Protein AF-V9LJM7-F1 (afdb_monomer_lite)

Structure (mmCIF, N/CA/C/O backbone):
data_AF-V9LJM7-F1
#
_entry.id   AF-V9LJM7-F1
#
loop_
_atom_site.group_PDB
_atom_site.id
_atom_site.type_symbol
_atom_site.label_atom_id
_atom_site.label_alt_id
_atom_site.label_comp_id
_atom_site.label_asym_id
_atom_site.label_entity_id
_atom_site.label_seq_id
_atom_site.pdbx_PDB_ins_code
_atom_site.Cartn_x
_atom_site.Cartn_y
_atom_site.Cartn_z
_atom_site.occupancy
_atom_site.B_iso_or_equiv
_atom_site.auth_seq_id
_atom_site.auth_comp_id
_atom_site.auth_asym_id
_atom_site.auth_atom_id
_atom_site.pdbx_PDB_model_num
ATOM 1 N N . VAL A 1 1 ? -0.309 5.712 9.751 1.00 86.69 1 VAL A N 1
ATOM 2 C CA . VAL A 1 1 ? -0.881 6.071 11.076 1.00 86.69 1 VAL A CA 1
ATOM 3 C C . VAL A 1 1 ? -2.373 5.755 11.148 1.00 86.69 1 VAL A C 1
ATOM 5 O O . VAL A 1 1 ? -2.744 4.989 12.023 1.00 86.69 1 VAL A O 1
ATOM 8 N N . GLY A 1 2 ? -3.208 6.248 10.219 1.00 90.44 2 GLY A N 1
ATOM 9 C CA . GLY A 1 2 ? -4.669 6.039 10.252 1.00 90.44 2 GLY A CA 1
ATOM 10 C C . GLY A 1 2 ? -5.124 4.576 10.356 1.00 90.44 2 GLY A C 1
ATOM 11 O O . GLY A 1 2 ? -5.861 4.245 11.276 1.00 90.44 2 GLY A O 1
ATOM 12 N N . VAL A 1 3 ? -4.614 3.688 9.492 1.00 91.81 3 VAL A N 1
ATOM 13 C CA . VAL A 1 3 ? -4.972 2.252 9.505 1.00 91.81 3 VAL A CA 1
ATOM 14 C C . VAL A 1 3 ? -4.714 1.610 10.876 1.00 91.81 3 VAL A C 1
ATOM 16 O O . VAL A 1 3 ? -5.582 0.930 11.408 1.00 91.81 3 VAL A O 1
ATOM 19 N N . GLY A 1 4 ? -3.560 1.883 11.497 1.00 93.25 4 GLY A N 1
ATOM 20 C CA . GLY A 1 4 ? -3.207 1.314 12.803 1.00 93.25 4 GLY A CA 1
ATOM 21 C C . GLY A 1 4 ? -4.117 1.779 13.945 1.00 93.25 4 GLY A C 1
ATOM 22 O O . GLY A 1 4 ? -4.490 0.973 14.792 1.00 93.25 4 GLY A O 1
ATOM 23 N N . ALA A 1 5 ? -4.526 3.052 13.946 1.00 94.62 5 ALA A N 1
ATOM 24 C CA . ALA A 1 5 ? -5.453 3.575 14.951 1.00 94.62 5 ALA A CA 1
ATOM 25 C C . ALA A 1 5 ? -6.849 2.943 14.826 1.00 94.62 5 ALA A C 1
ATOM 27 O O . ALA A 1 5 ? -7.440 2.558 15.833 1.00 94.62 5 ALA A O 1
ATOM 28 N N . VAL A 1 6 ? -7.349 2.775 13.596 1.00 92.19 6 VAL A N 1
ATOM 29 C CA . VAL A 1 6 ? -8.638 2.111 13.340 1.00 92.19 6 VAL A CA 1
ATOM 30 C C . VAL A 1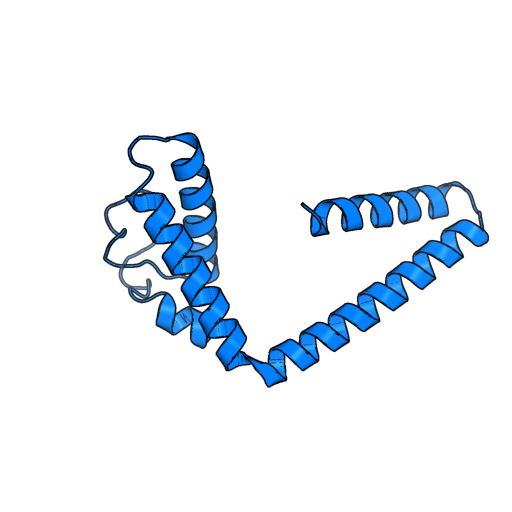 6 ? -8.602 0.660 13.822 1.00 92.19 6 VAL A C 1
ATOM 32 O O . VAL A 1 6 ? -9.494 0.251 14.562 1.00 92.19 6 VAL A O 1
ATOM 35 N N . MET A 1 7 ? -7.546 -0.091 13.488 1.00 93.06 7 MET A N 1
ATOM 36 C CA . MET A 1 7 ? -7.395 -1.483 13.935 1.00 93.06 7 MET A CA 1
ATOM 37 C C . MET A 1 7 ? -7.340 -1.602 15.464 1.00 93.06 7 MET A C 1
ATOM 39 O O . MET A 1 7 ? -7.945 -2.509 16.031 1.00 93.06 7 MET A O 1
ATOM 43 N N . MET A 1 8 ? -6.674 -0.663 16.148 1.00 93.81 8 MET A N 1
ATOM 44 C CA . MET A 1 8 ? -6.618 -0.638 17.612 1.00 93.81 8 MET A CA 1
ATOM 45 C C . MET A 1 8 ? -7.996 -0.383 18.242 1.00 93.81 8 MET A C 1
ATOM 47 O O . MET A 1 8 ? -8.364 -1.072 19.192 1.00 93.81 8 MET A O 1
ATOM 51 N N . ILE A 1 9 ? -8.775 0.565 17.708 1.00 90.94 9 ILE A N 1
ATOM 52 C CA . ILE A 1 9 ? -10.124 0.880 18.210 1.00 90.94 9 ILE A CA 1
ATOM 53 C C . ILE A 1 9 ? -11.073 -0.302 17.992 1.00 90.94 9 ILE A C 1
ATOM 55 O O . ILE A 1 9 ? -11.775 -0.705 18.916 1.00 90.94 9 ILE A O 1
ATOM 59 N N . VAL A 1 10 ? -11.073 -0.883 16.791 1.00 91.50 10 VAL A N 1
ATOM 60 C CA . VAL A 1 10 ? -11.932 -2.028 16.454 1.00 91.50 10 VAL A CA 1
ATOM 61 C C . VAL A 1 10 ? -11.575 -3.246 17.309 1.00 91.50 10 VAL A C 1
ATOM 63 O O . VAL A 1 10 ? -12.470 -3.894 17.848 1.00 91.50 10 VAL A O 1
ATOM 66 N N . GLY A 1 11 ? -10.280 -3.517 17.508 1.00 92.00 11 GLY A N 1
ATOM 67 C CA . GLY A 1 11 ? -9.814 -4.592 18.386 1.00 92.00 11 GLY A CA 1
ATOM 68 C C . GLY A 1 11 ? -10.197 -4.376 19.853 1.00 92.00 11 GLY A C 1
ATOM 69 O O . GLY A 1 11 ? -10.651 -5.309 20.513 1.00 92.00 11 GLY A O 1
ATOM 70 N N . PHE A 1 12 ? -10.089 -3.143 20.356 1.00 88.94 12 PHE A N 1
ATOM 71 C CA . PHE A 1 12 ? -10.528 -2.795 21.708 1.00 88.94 12 PHE A CA 1
ATOM 72 C C . PHE A 1 12 ? -12.037 -3.011 21.877 1.00 88.94 12 PHE A C 1
ATOM 74 O O . PHE A 1 12 ? -12.451 -3.685 22.814 1.00 88.94 12 PHE A O 1
ATOM 81 N N . LEU A 1 13 ? -12.860 -2.512 20.951 1.00 86.50 13 LEU A N 1
ATOM 82 C CA . LEU A 1 13 ? -14.316 -2.692 20.996 1.00 86.50 13 LEU A CA 1
ATOM 83 C C . LEU A 1 13 ? -14.723 -4.170 20.929 1.00 86.50 13 LEU A C 1
ATOM 85 O O . LEU A 1 13 ? -15.643 -4.573 21.636 1.00 86.50 13 LEU A O 1
ATOM 89 N N . GLY A 1 14 ? -14.013 -4.986 20.147 1.00 87.50 14 GLY A N 1
ATOM 90 C CA . GLY A 1 14 ? -14.226 -6.434 20.101 1.00 87.50 14 GLY A CA 1
ATOM 91 C C . GLY A 1 14 ? -13.892 -7.124 21.428 1.00 87.50 14 GLY A C 1
ATOM 92 O O . GLY A 1 14 ? -14.721 -7.853 21.971 1.00 87.50 14 GLY A O 1
ATOM 93 N N . CYS A 1 15 ? -12.708 -6.856 21.991 1.00 84.62 15 CYS A N 1
ATOM 94 C CA . CYS A 1 15 ? -12.288 -7.443 23.268 1.00 84.62 15 CYS A CA 1
ATOM 95 C C . CYS A 1 15 ? -13.181 -7.002 24.439 1.00 84.62 15 CYS A C 1
ATOM 97 O O . CYS A 1 15 ? -13.588 -7.836 25.244 1.00 84.62 15 CYS A O 1
ATOM 99 N N . TYR A 1 16 ? -13.527 -5.714 24.531 1.00 82.88 16 TYR A N 1
ATOM 100 C CA . TYR A 1 16 ? -14.407 -5.208 25.590 1.00 82.88 16 TYR A CA 1
ATOM 101 C C . TYR A 1 16 ? -15.858 -5.663 25.409 1.00 82.88 16 TYR A C 1
ATOM 103 O O . TYR A 1 16 ? -16.511 -6.013 26.392 1.00 82.88 16 TYR A O 1
ATOM 111 N N . GLY A 1 17 ? -16.348 -5.731 24.168 1.00 81.94 17 GLY A N 1
ATOM 112 C CA . GLY A 1 17 ? -17.689 -6.227 23.859 1.00 81.94 17 GLY A CA 1
ATOM 113 C C . GLY A 1 17 ? -17.883 -7.693 24.248 1.00 81.94 17 GLY A C 1
ATOM 114 O O . GLY A 1 17 ? -18.949 -8.050 24.744 1.00 81.94 17 GLY A O 1
ATOM 115 N N . ALA A 1 18 ? -16.843 -8.522 24.097 1.00 81.06 18 ALA A N 1
ATOM 116 C CA . ALA A 1 18 ? -16.864 -9.921 24.521 1.00 81.06 18 ALA A CA 1
ATOM 117 C C . ALA A 1 18 ? -16.838 -10.084 26.052 1.00 81.06 18 ALA A C 1
ATOM 119 O O . ALA A 1 18 ? -17.515 -10.958 26.583 1.00 81.06 18 ALA A O 1
ATOM 120 N N . ILE A 1 19 ? -16.078 -9.243 26.764 1.00 82.44 19 ILE A N 1
ATOM 121 C CA . ILE A 1 19 ? -15.939 -9.330 28.229 1.00 82.44 19 ILE A CA 1
ATOM 122 C C . ILE A 1 19 ? -17.194 -8.820 28.951 1.00 82.44 19 ILE A C 1
ATOM 124 O O . ILE A 1 19 ? -17.533 -9.323 30.018 1.00 82.44 19 ILE A O 1
ATOM 128 N N . GLN A 1 20 ? -17.877 -7.811 28.405 1.00 77.56 20 GLN A N 1
ATOM 129 C CA . GLN A 1 20 ? -18.912 -7.084 29.143 1.00 77.56 20 GLN A CA 1
ATOM 130 C C . GLN A 1 20 ? -20.341 -7.643 28.976 1.00 77.56 20 GLN A C 1
ATOM 132 O O . GLN A 1 20 ? -21.270 -7.017 29.479 1.00 77.56 20 GLN A O 1
ATOM 137 N N . GLU A 1 21 ? -20.541 -8.759 28.251 1.00 75.69 21 GLU A N 1
ATOM 138 C CA . GLU A 1 21 ? -21.862 -9.316 27.851 1.00 75.69 21 GLU A CA 1
ATOM 139 C C . GLU A 1 21 ? -22.869 -8.242 27.364 1.00 75.69 21 GLU A C 1
ATOM 141 O O . GLU A 1 21 ? -24.090 -8.401 27.398 1.00 75.69 21 GLU A O 1
ATOM 146 N N . SER A 1 22 ? -22.353 -7.103 26.896 1.00 72.19 22 SER A N 1
ATOM 147 C CA . SER A 1 22 ? -23.141 -5.915 26.599 1.00 72.19 22 SER A CA 1
ATOM 148 C C . SER A 1 22 ? -23.580 -5.956 25.146 1.00 72.19 22 SER A C 1
ATOM 150 O O . SER A 1 22 ? -22.788 -5.744 24.224 1.00 72.19 22 SER A O 1
ATOM 152 N N . GLN A 1 23 ? -24.877 -6.176 24.940 1.00 76.81 23 GLN A N 1
ATOM 153 C CA . GLN A 1 23 ? -25.484 -6.228 23.608 1.00 76.81 23 GLN A CA 1
ATOM 154 C C . GLN A 1 23 ? -25.275 -4.927 22.808 1.00 76.81 23 GLN A C 1
ATOM 156 O O . GLN A 1 23 ? -25.099 -4.979 21.592 1.00 76.81 23 GLN A O 1
ATOM 161 N N . CYS A 1 24 ? -25.213 -3.764 23.472 1.00 76.00 24 CYS A N 1
ATOM 162 C CA . CYS A 1 24 ? -24.947 -2.482 22.807 1.00 76.00 24 CYS A CA 1
ATOM 163 C C . CYS A 1 24 ? -23.521 -2.388 22.243 1.00 76.00 24 CYS A C 1
ATOM 165 O O . CYS A 1 24 ? -23.339 -1.890 21.135 1.00 76.00 24 CYS A O 1
ATOM 167 N N . MET A 1 25 ? -22.511 -2.864 22.979 1.00 76.62 25 MET A N 1
ATOM 168 C CA . MET A 1 25 ? -21.110 -2.775 22.542 1.00 76.62 25 MET A CA 1
ATOM 169 C C . MET A 1 25 ? -20.791 -3.803 21.445 1.00 76.62 25 MET A C 1
ATOM 171 O O . MET A 1 25 ? -20.011 -3.529 20.535 1.00 76.62 25 MET A O 1
ATOM 175 N N . LEU A 1 26 ? -21.461 -4.959 21.475 1.00 82.50 26 LEU A N 1
ATOM 176 C CA . LEU A 1 26 ? -21.389 -5.939 20.393 1.00 82.50 26 LEU A CA 1
ATOM 177 C C . LEU A 1 26 ? -22.070 -5.425 19.111 1.00 82.50 26 LEU A C 1
ATOM 179 O O . LEU A 1 26 ? -21.559 -5.629 18.010 1.00 82.50 26 LEU A O 1
ATOM 183 N N . GLY A 1 27 ? -23.192 -4.708 19.252 1.00 85.19 27 GLY A N 1
ATOM 184 C CA . GLY A 1 27 ? -23.899 -4.087 18.132 1.00 85.19 27 GLY A CA 1
ATOM 185 C C . GLY A 1 27 ? -23.068 -3.021 17.415 1.00 85.19 27 GLY A C 1
ATOM 186 O O . GLY A 1 27 ? -23.009 -3.017 16.185 1.00 85.19 27 GLY A O 1
ATOM 187 N N . THR A 1 28 ? -22.369 -2.152 18.154 1.00 86.25 28 THR A N 1
ATOM 188 C CA . THR A 1 28 ? -21.483 -1.145 17.542 1.00 86.25 28 THR A CA 1
ATOM 189 C C . THR A 1 28 ? -20.302 -1.788 16.826 1.00 86.25 28 THR A C 1
ATOM 191 O O . THR A 1 28 ? -19.994 -1.387 15.707 1.00 86.25 28 THR A O 1
ATOM 194 N N . PHE A 1 29 ? -19.692 -2.825 17.408 1.00 89.62 29 PHE A N 1
ATOM 195 C CA . PHE A 1 29 ? -18.646 -3.601 16.741 1.00 89.62 29 PHE A CA 1
ATOM 196 C C . PHE A 1 29 ? -19.142 -4.201 15.418 1.00 89.62 29 PHE A C 1
ATOM 198 O O . PHE A 1 29 ? -18.490 -4.041 14.387 1.00 89.62 29 PHE A O 1
ATOM 205 N N . PHE A 1 30 ? -20.330 -4.811 15.412 1.00 89.56 30 PHE A N 1
ATOM 206 C CA . PHE A 1 30 ? -20.916 -5.395 14.206 1.00 89.56 30 PHE A CA 1
ATOM 207 C C . PHE A 1 30 ? -21.189 -4.350 13.114 1.00 89.56 30 PHE A C 1
ATOM 209 O O . PHE A 1 30 ? -20.855 -4.566 11.950 1.00 89.56 30 PHE A O 1
ATOM 216 N N . ILE A 1 31 ? -21.724 -3.183 13.482 1.00 91.69 31 ILE A N 1
ATOM 217 C CA . ILE A 1 31 ? -21.939 -2.073 12.542 1.00 91.69 31 ILE A CA 1
ATOM 218 C C . ILE A 1 31 ? -20.602 -1.568 11.983 1.00 91.69 31 ILE A C 1
ATOM 220 O O . ILE A 1 31 ? -20.484 -1.363 10.775 1.00 91.69 31 ILE A O 1
ATOM 224 N N . CYS A 1 32 ? -19.577 -1.410 12.828 1.00 91.38 32 CYS A N 1
ATOM 225 C CA . CYS A 1 32 ? -18.238 -1.036 12.377 1.00 91.38 32 CYS A CA 1
ATOM 226 C C . CYS A 1 32 ? -17.677 -2.048 11.368 1.00 91.38 32 CYS A C 1
ATOM 228 O O . CYS A 1 32 ? -17.131 -1.636 10.347 1.00 91.38 32 CYS A O 1
ATOM 230 N N . LEU A 1 33 ? -17.849 -3.352 11.608 1.00 92.38 33 LEU A N 1
ATOM 231 C CA . LEU A 1 33 ? -17.421 -4.392 10.669 1.00 92.38 33 LEU A CA 1
ATOM 232 C C . LEU A 1 33 ? -18.181 -4.337 9.340 1.00 92.38 33 LEU A C 1
ATOM 234 O O . LEU A 1 33 ? -17.555 -4.465 8.292 1.00 92.38 33 LEU A O 1
ATOM 238 N N . ILE A 1 34 ? -19.497 -4.098 9.357 1.00 95.75 34 ILE A N 1
ATOM 239 C CA . ILE A 1 34 ? -20.284 -3.928 8.123 1.00 95.75 34 ILE A CA 1
ATOM 240 C C . ILE A 1 34 ? -19.752 -2.751 7.301 1.00 95.75 34 ILE A C 1
ATOM 242 O O . ILE A 1 34 ? -19.603 -2.868 6.086 1.00 95.75 34 ILE A O 1
ATOM 246 N N . ILE A 1 35 ? -19.441 -1.628 7.953 1.00 94.62 35 ILE A N 1
ATOM 247 C CA . ILE A 1 35 ? -18.883 -0.452 7.277 1.00 94.62 35 ILE A CA 1
ATOM 248 C C . ILE A 1 35 ? -17.509 -0.779 6.681 1.00 94.62 35 ILE A C 1
ATOM 250 O O . ILE A 1 35 ? -17.259 -0.443 5.526 1.00 94.62 35 ILE A O 1
ATOM 254 N N . LEU A 1 36 ? -16.634 -1.464 7.426 1.00 94.19 36 LEU A N 1
ATOM 255 C CA . LEU A 1 36 ? -15.325 -1.885 6.915 1.00 94.19 36 LEU A CA 1
ATOM 256 C C . LEU A 1 36 ? -15.455 -2.823 5.713 1.00 94.19 36 LEU A C 1
ATOM 258 O O . LEU A 1 36 ? -14.761 -2.621 4.721 1.00 94.19 36 LEU A O 1
ATOM 262 N N . PHE A 1 37 ? -16.381 -3.779 5.764 1.00 95.62 37 PHE A N 1
ATOM 263 C CA . PHE A 1 37 ? -16.641 -4.691 4.654 1.00 95.62 37 PHE A CA 1
ATOM 264 C C . PHE A 1 37 ? -17.156 -3.951 3.414 1.00 95.62 37 PHE A C 1
ATOM 266 O O . PHE A 1 37 ? -16.670 -4.174 2.307 1.00 95.62 37 PHE A O 1
ATOM 273 N N . ALA A 1 38 ? -18.093 -3.015 3.585 1.00 97.25 38 ALA A N 1
ATOM 274 C CA . ALA A 1 38 ? -18.574 -2.184 2.485 1.00 97.25 38 ALA A CA 1
ATOM 275 C C . ALA A 1 38 ? -17.440 -1.343 1.866 1.00 97.25 38 ALA A C 1
ATOM 277 O O . ALA A 1 38 ? -17.346 -1.246 0.641 1.00 97.25 38 ALA A O 1
ATOM 278 N N . CYS A 1 39 ? -16.554 -0.781 2.696 1.00 95.62 39 CYS A N 1
ATOM 279 C CA . CYS A 1 39 ? -15.366 -0.058 2.243 1.00 95.62 39 CYS A CA 1
ATOM 280 C C . CYS A 1 39 ? -14.385 -0.962 1.488 1.00 95.62 39 CYS A C 1
ATOM 282 O O . CYS A 1 39 ? -13.849 -0.539 0.468 1.00 95.62 39 CYS A O 1
ATOM 284 N N . GLU A 1 40 ? -14.154 -2.189 1.955 1.00 94.25 40 GLU A N 1
ATOM 285 C CA . GLU A 1 40 ? -13.259 -3.152 1.306 1.00 94.25 40 GLU A CA 1
ATOM 286 C C . GLU A 1 40 ? -13.786 -3.561 -0.075 1.00 94.25 40 GLU A C 1
ATOM 288 O O . GLU A 1 40 ? -13.038 -3.528 -1.051 1.00 94.25 40 GLU A O 1
ATOM 293 N N . VAL A 1 41 ? -15.091 -3.831 -0.196 1.00 97.00 41 VAL A N 1
ATOM 294 C CA . VAL A 1 41 ? -15.736 -4.115 -1.488 1.00 97.00 41 VAL A CA 1
ATOM 295 C C . VAL A 1 41 ? -15.654 -2.905 -2.421 1.00 97.00 41 VAL A C 1
ATOM 297 O O . VAL A 1 41 ? -15.288 -3.052 -3.588 1.00 97.00 41 VAL A O 1
ATOM 300 N N . ALA A 1 42 ? -15.949 -1.701 -1.924 1.00 96.75 42 ALA A N 1
ATOM 301 C CA . ALA A 1 42 ? -15.852 -0.479 -2.718 1.00 96.75 42 ALA A CA 1
ATOM 302 C C . ALA A 1 42 ? -14.413 -0.223 -3.198 1.00 96.75 42 ALA A C 1
ATOM 304 O O . ALA A 1 42 ? -14.206 0.085 -4.372 1.00 96.75 42 ALA A O 1
ATOM 305 N N . ALA A 1 43 ? -13.421 -0.402 -2.321 1.00 94.31 43 ALA A N 1
ATOM 306 C CA . ALA A 1 43 ? -12.006 -0.275 -2.654 1.00 94.31 43 ALA A CA 1
ATOM 307 C C . ALA A 1 43 ? -11.553 -1.351 -3.648 1.00 94.31 43 ALA A C 1
ATOM 309 O O . ALA A 1 43 ? -10.793 -1.038 -4.558 1.00 94.31 43 ALA A O 1
ATOM 310 N N . GLY A 1 44 ? -12.047 -2.586 -3.530 1.00 94.44 44 GLY A N 1
ATOM 311 C CA . GLY A 1 44 ? -11.764 -3.664 -4.476 1.00 94.44 44 GLY A CA 1
ATOM 312 C C . GLY A 1 44 ? -12.307 -3.373 -5.875 1.00 94.44 44 GLY A C 1
ATOM 313 O O . GLY A 1 44 ? -11.581 -3.503 -6.860 1.00 94.44 44 GLY A O 1
ATOM 314 N N . ILE A 1 45 ? -13.555 -2.901 -5.975 1.00 95.38 45 ILE A N 1
ATOM 315 C CA . ILE A 1 45 ? -14.156 -2.505 -7.260 1.00 95.38 45 ILE A CA 1
ATOM 316 C C . ILE A 1 45 ? -13.403 -1.313 -7.851 1.00 95.38 45 ILE A C 1
ATOM 318 O O . ILE A 1 45 ? -13.027 -1.342 -9.022 1.00 95.38 45 ILE A O 1
ATOM 322 N N . TRP A 1 46 ? -13.156 -0.274 -7.049 1.00 94.56 46 TRP A N 1
ATOM 323 C CA . TRP A 1 46 ? -12.409 0.901 -7.496 1.00 94.56 46 TRP A CA 1
ATOM 324 C C . TRP A 1 46 ? -10.995 0.521 -7.950 1.00 94.56 46 TRP A C 1
ATOM 326 O O . TRP A 1 46 ? -10.550 0.957 -9.010 1.00 94.56 46 TRP A O 1
ATOM 336 N N . GLY A 1 47 ? -10.352 -0.381 -7.206 1.00 92.38 47 GLY A N 1
ATOM 337 C CA . GLY A 1 47 ? -9.045 -0.946 -7.504 1.00 92.38 47 GLY A CA 1
ATOM 338 C C . GLY A 1 47 ? -8.987 -1.664 -8.845 1.00 92.38 47 GLY A C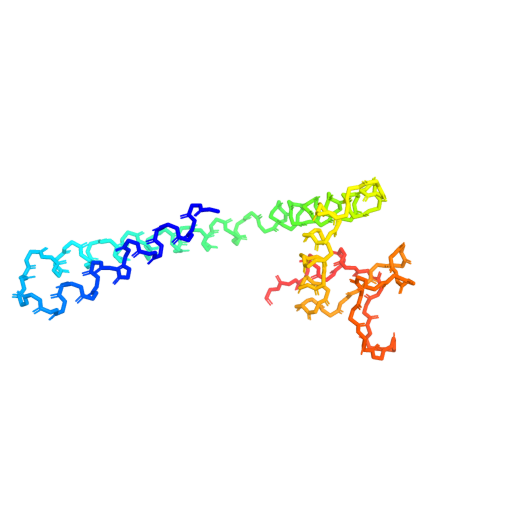 1
ATOM 339 O O . GLY A 1 47 ? -8.074 -1.456 -9.639 1.00 92.38 47 GLY A O 1
ATOM 340 N N . PHE A 1 48 ? -10.008 -2.467 -9.125 1.00 90.00 48 PHE A N 1
ATOM 341 C CA . PHE A 1 48 ? -10.115 -3.204 -10.374 1.00 90.00 48 PHE A CA 1
ATOM 342 C C . PHE A 1 48 ? -10.390 -2.291 -11.580 1.00 90.00 48 PHE A C 1
ATOM 344 O O . PHE A 1 48 ? -9.802 -2.472 -12.651 1.00 90.00 48 PHE A O 1
ATOM 351 N N . VAL A 1 49 ? -11.267 -1.294 -11.416 1.00 94.12 49 VAL A N 1
ATOM 352 C CA . VAL A 1 49 ? -11.624 -0.348 -12.487 1.00 94.12 49 VAL A CA 1
ATOM 353 C C . VAL A 1 49 ? -10.450 0.575 -12.828 1.00 94.12 49 VAL A C 1
ATOM 355 O O . VAL A 1 49 ? -10.163 0.777 -14.007 1.00 94.12 49 VAL A O 1
ATOM 358 N N . TYR A 1 50 ? -9.734 1.082 -11.821 1.00 92.56 50 TYR A N 1
ATOM 359 C CA . TYR A 1 50 ? -8.613 2.022 -11.968 1.00 92.56 50 TYR A CA 1
ATOM 360 C C . TYR A 1 50 ? -7.239 1.358 -11.787 1.00 92.56 50 TYR A C 1
ATOM 362 O O . TYR A 1 50 ? -6.292 1.972 -11.299 1.00 92.56 50 TYR A O 1
ATOM 370 N N . ARG A 1 51 ? -7.103 0.098 -12.208 1.00 87.44 51 ARG A N 1
ATOM 371 C CA . ARG A 1 51 ? -5.876 -0.702 -12.039 1.00 87.44 51 ARG A CA 1
ATOM 372 C C . ARG A 1 51 ? -4.607 -0.058 -12.616 1.00 87.44 51 ARG A C 1
ATOM 374 O O . ARG A 1 51 ? -3.537 -0.192 -12.027 1.00 87.44 51 ARG A O 1
ATOM 381 N N . GLU A 1 52 ? -4.720 0.627 -13.757 1.00 88.88 52 GLU A N 1
ATOM 382 C CA . GLU A 1 52 ? -3.571 1.249 -14.432 1.00 88.88 52 GLU A CA 1
ATOM 383 C C . GLU A 1 52 ? -3.074 2.450 -13.615 1.00 88.88 52 GLU A C 1
ATOM 385 O O . GLU A 1 52 ? -1.898 2.521 -13.277 1.00 88.88 52 GLU A O 1
ATOM 390 N N . GLU A 1 53 ? -4.000 3.314 -13.184 1.00 90.88 53 GLU A N 1
ATOM 391 C CA . GLU A 1 53 ? -3.712 4.463 -12.318 1.00 90.88 53 GLU A CA 1
ATOM 392 C C . GLU A 1 53 ? -3.080 4.011 -10.997 1.00 90.88 53 GLU A C 1
ATOM 394 O O . GLU A 1 53 ? -2.056 4.537 -10.581 1.00 90.88 53 GLU A O 1
ATOM 399 N N . ILE A 1 54 ? -3.635 2.982 -10.349 1.00 90.25 54 ILE A N 1
ATOM 400 C CA . ILE A 1 54 ? -3.079 2.467 -9.089 1.00 90.25 54 ILE A CA 1
ATOM 401 C C . ILE A 1 54 ? -1.684 1.883 -9.299 1.00 90.25 54 ILE A C 1
ATOM 403 O O . ILE A 1 54 ? -0.807 2.082 -8.460 1.00 90.25 54 ILE A O 1
ATOM 407 N N . SER A 1 55 ? -1.451 1.196 -10.417 1.00 90.38 55 SER A N 1
ATOM 408 C CA . SER A 1 55 ? -0.122 0.685 -10.749 1.00 90.38 55 SER A CA 1
ATOM 409 C C . SER A 1 55 ? 0.884 1.822 -10.911 1.00 90.38 55 SER A C 1
ATOM 411 O O . SER A 1 55 ? 2.010 1.698 -10.435 1.00 90.38 55 SER A O 1
ATOM 413 N N . ASP A 1 56 ? 0.491 2.931 -11.536 1.00 91.94 56 ASP A N 1
ATOM 414 C CA . ASP A 1 56 ? 1.351 4.104 -11.710 1.00 91.94 56 ASP A CA 1
ATOM 415 C C . ASP A 1 56 ? 1.603 4.835 -10.384 1.00 91.94 56 ASP A C 1
ATOM 417 O O . ASP A 1 56 ? 2.748 5.142 -10.065 1.00 91.94 56 ASP A O 1
ATOM 421 N N . GLN A 1 57 ? 0.593 4.965 -9.522 1.00 92.06 57 GLN A N 1
ATOM 422 C CA . GLN A 1 57 ? 0.757 5.503 -8.164 1.00 92.06 57 GLN A CA 1
ATOM 423 C C . GLN A 1 57 ? 1.751 4.673 -7.330 1.00 92.06 57 GLN A C 1
ATOM 425 O O . GLN A 1 57 ? 2.577 5.219 -6.594 1.00 92.06 57 GLN A O 1
ATOM 430 N N . VAL A 1 58 ? 1.698 3.338 -7.435 1.00 92.19 58 VAL A N 1
ATOM 431 C CA . VAL A 1 58 ? 2.634 2.443 -6.730 1.00 92.19 58 VAL A CA 1
ATOM 432 C C . VAL A 1 58 ? 4.052 2.579 -7.291 1.00 92.19 58 VAL A C 1
ATOM 434 O O . VAL A 1 58 ? 5.012 2.586 -6.515 1.00 92.19 58 VAL A O 1
ATOM 437 N N . LYS A 1 59 ? 4.198 2.724 -8.612 1.00 91.75 59 LYS A N 1
ATOM 438 C CA . LYS A 1 59 ? 5.487 2.993 -9.268 1.00 91.75 59 LYS A CA 1
ATOM 439 C C . LYS A 1 59 ? 6.082 4.328 -8.815 1.00 91.75 59 LYS A C 1
ATOM 441 O O . LYS A 1 59 ? 7.238 4.359 -8.402 1.00 91.75 59 LYS A O 1
ATOM 446 N N . ASP A 1 60 ? 5.284 5.391 -8.777 1.00 93.62 60 ASP A N 1
ATOM 447 C CA . ASP A 1 60 ? 5.712 6.712 -8.304 1.00 93.62 60 ASP A CA 1
ATOM 448 C C . ASP A 1 60 ? 6.127 6.680 -6.827 1.00 93.62 60 ASP A C 1
ATOM 450 O O . ASP A 1 60 ? 7.142 7.261 -6.426 1.00 93.62 60 ASP A O 1
ATOM 454 N N . PHE A 1 61 ? 5.378 5.952 -5.994 1.00 92.75 61 PHE A N 1
ATOM 455 C CA . PHE A 1 61 ? 5.736 5.742 -4.593 1.00 92.75 61 PHE A CA 1
ATOM 456 C C . PHE A 1 61 ? 7.061 4.977 -4.444 1.00 92.75 61 PHE A C 1
ATOM 458 O O . PHE A 1 61 ? 7.889 5.315 -3.586 1.00 92.75 61 PHE A O 1
ATOM 465 N N . TYR A 1 62 ? 7.279 3.962 -5.281 1.00 91.19 62 TYR A N 1
ATOM 466 C CA . TYR A 1 62 ? 8.525 3.204 -5.328 1.00 91.19 62 TYR A CA 1
ATOM 467 C C . TYR A 1 62 ? 9.708 4.093 -5.740 1.00 91.19 62 TYR A C 1
ATOM 469 O O . TYR A 1 62 ? 10.715 4.131 -5.027 1.00 91.19 62 TYR A O 1
ATOM 477 N N . ASP A 1 63 ? 9.567 4.888 -6.800 1.00 91.31 63 ASP A N 1
ATOM 478 C CA . ASP A 1 63 ? 10.611 5.804 -7.271 1.00 91.31 63 ASP A CA 1
ATOM 479 C C . ASP A 1 63 ? 10.913 6.912 -6.257 1.00 91.31 63 ASP A C 1
ATOM 481 O O . ASP A 1 63 ? 12.076 7.266 -6.024 1.00 91.31 63 ASP A O 1
ATOM 485 N N . SER A 1 64 ? 9.889 7.417 -5.570 1.00 91.81 64 SER A N 1
ATOM 486 C CA . SER A 1 64 ? 10.044 8.360 -4.461 1.00 91.81 64 SER A CA 1
ATOM 487 C C . SER A 1 64 ? 10.807 7.737 -3.286 1.00 91.81 64 SER A C 1
ATOM 489 O O . SER A 1 64 ? 11.701 8.365 -2.703 1.00 91.81 64 SER A O 1
ATOM 491 N N . SER A 1 65 ? 10.537 6.466 -2.974 1.00 90.94 65 SER A N 1
ATOM 492 C CA . SER A 1 65 ? 11.251 5.712 -1.937 1.00 90.94 65 SER A CA 1
ATOM 493 C C . SER A 1 65 ? 12.711 5.450 -2.324 1.00 90.94 65 SER A C 1
ATOM 495 O O . SER A 1 65 ? 13.610 5.645 -1.499 1.00 90.94 65 SER A O 1
ATOM 497 N N . LEU A 1 66 ? 12.974 5.092 -3.586 1.00 89.25 66 LEU A N 1
ATOM 498 C CA . LEU A 1 66 ? 14.323 4.939 -4.140 1.00 89.25 66 LEU A CA 1
ATOM 499 C C . LEU A 1 6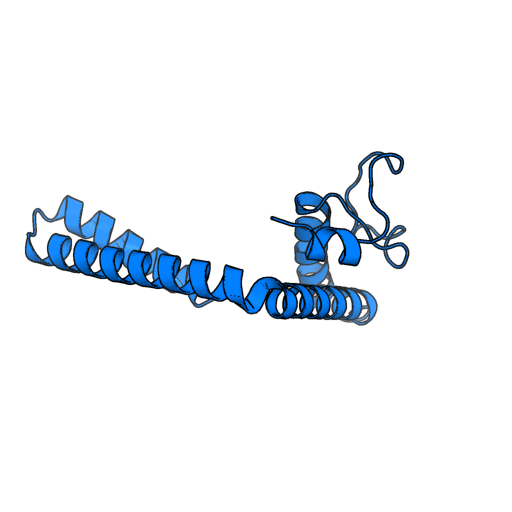6 ?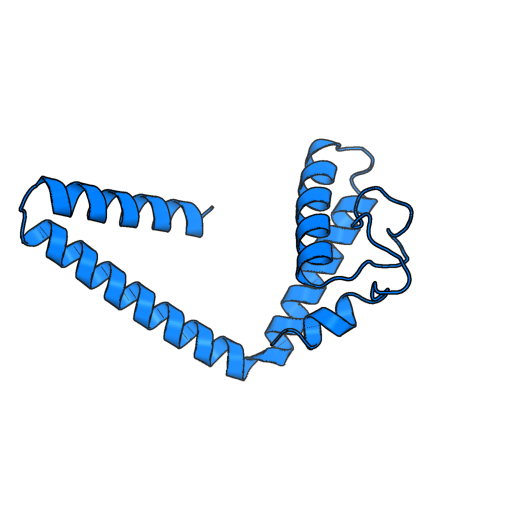 15.109 6.252 -4.106 1.00 89.25 66 LEU A C 1
ATOM 501 O O . LEU A 1 66 ? 16.261 6.283 -3.666 1.00 89.25 66 LEU A O 1
ATOM 505 N N . THR A 1 67 ? 14.486 7.345 -4.539 1.00 89.44 67 THR A N 1
ATOM 506 C CA . THR A 1 67 ? 15.093 8.680 -4.542 1.00 89.44 67 THR A CA 1
ATOM 507 C C . THR A 1 67 ? 15.389 9.129 -3.118 1.00 89.44 67 THR A C 1
ATOM 509 O O . THR A 1 67 ? 16.490 9.596 -2.830 1.00 89.44 67 THR A O 1
ATOM 512 N N . THR A 1 68 ? 14.453 8.903 -2.193 1.00 89.38 68 THR A N 1
ATOM 513 C CA . THR A 1 68 ? 14.661 9.171 -0.769 1.00 89.38 68 THR A CA 1
ATOM 514 C C . THR A 1 68 ? 15.850 8.377 -0.245 1.00 89.38 68 THR A C 1
ATOM 516 O O . THR A 1 68 ? 16.708 8.957 0.414 1.00 89.38 68 THR A O 1
ATOM 519 N N . TYR A 1 69 ? 15.966 7.087 -0.566 1.00 87.12 69 TYR A N 1
ATOM 520 C CA . TYR A 1 69 ? 17.094 6.254 -0.146 1.00 87.12 69 TYR A CA 1
ATOM 521 C C . TYR A 1 69 ? 18.450 6.754 -0.681 1.00 87.12 69 TYR A C 1
ATOM 523 O O . TYR A 1 69 ? 19.416 6.807 0.082 1.00 87.12 69 TYR A O 1
ATOM 531 N N . LYS A 1 70 ? 18.524 7.152 -1.959 1.00 86.25 70 LYS A N 1
ATOM 532 C CA . LYS A 1 70 ? 19.754 7.666 -2.593 1.00 86.25 70 LYS A CA 1
ATOM 533 C C . LYS A 1 70 ? 20.160 9.041 -2.052 1.00 86.25 70 LYS A C 1
ATOM 535 O O . LYS A 1 70 ? 21.324 9.254 -1.725 1.00 86.25 70 LYS A O 1
ATOM 540 N N . THR A 1 71 ? 19.202 9.957 -1.922 1.00 86.56 71 THR A N 1
ATOM 541 C CA . THR A 1 71 ? 19.453 11.358 -1.539 1.00 86.56 71 THR A CA 1
ATOM 542 C C . THR A 1 71 ? 19.615 11.540 -0.025 1.00 86.56 71 THR A C 1
ATOM 544 O O . THR A 1 71 ? 20.270 12.480 0.422 1.00 86.56 71 THR A O 1
ATOM 547 N N . SER A 1 72 ? 19.109 10.619 0.803 1.00 81.06 72 SER A N 1
ATOM 548 C CA . SER A 1 72 ? 19.273 10.644 2.272 1.00 81.06 72 SER A CA 1
ATOM 549 C C . SER A 1 72 ? 20.660 10.180 2.749 1.00 81.06 72 SER A C 1
ATOM 551 O O . SER A 1 72 ? 20.801 9.543 3.792 1.00 81.06 72 SER A O 1
ATOM 553 N N . MET A 1 73 ? 21.716 10.546 2.019 1.00 68.25 73 MET A N 1
ATOM 554 C CA . MET A 1 73 ? 23.105 10.224 2.364 1.00 68.25 73 MET A CA 1
ATOM 555 C C . MET A 1 73 ? 23.543 10.870 3.695 1.00 68.25 73 MET A C 1
ATOM 557 O O . MET A 1 73 ? 24.355 10.292 4.411 1.00 68.25 73 MET A O 1
ATOM 561 N N . LEU A 1 74 ? 22.954 12.022 4.053 1.00 71.75 74 LEU A N 1
ATOM 562 C CA . LEU A 1 74 ? 23.242 12.790 5.277 1.00 71.75 74 LEU A CA 1
ATOM 563 C C . LEU A 1 74 ? 22.282 12.501 6.453 1.00 71.75 74 LEU A C 1
ATOM 565 O O . LEU A 1 74 ? 22.555 12.914 7.575 1.00 71.75 74 LEU A O 1
ATOM 569 N N . LEU A 1 75 ? 21.160 11.802 6.227 1.00 79.38 75 LEU A N 1
ATOM 570 C CA . LEU A 1 75 ? 20.135 11.518 7.245 1.00 79.38 75 LEU A CA 1
ATOM 571 C C . LEU A 1 75 ? 19.900 10.008 7.357 1.00 79.38 75 LEU A C 1
ATOM 573 O O . LEU A 1 75 ? 19.025 9.448 6.690 1.00 79.38 75 LEU A O 1
ATOM 577 N N . SER A 1 76 ? 20.668 9.362 8.238 1.00 81.06 76 SER A N 1
ATOM 578 C CA . SER A 1 76 ? 20.634 7.911 8.476 1.00 81.06 76 SER A CA 1
ATOM 579 C C . SER A 1 76 ? 19.235 7.378 8.811 1.00 81.06 76 SER A C 1
ATOM 581 O O . SER A 1 76 ? 18.868 6.306 8.337 1.00 81.06 76 SER A O 1
ATOM 583 N N . ASP A 1 77 ? 18.428 8.139 9.555 1.00 88.25 77 ASP A N 1
ATOM 584 C CA . ASP A 1 77 ? 17.086 7.726 9.985 1.00 88.25 77 ASP A CA 1
ATOM 585 C C . ASP A 1 77 ? 16.097 7.615 8.808 1.00 88.25 77 ASP A C 1
ATOM 587 O O . ASP A 1 77 ? 15.449 6.582 8.619 1.00 88.25 77 ASP A O 1
ATOM 591 N N . ARG A 1 78 ? 16.047 8.629 7.926 1.00 87.25 78 ARG A N 1
ATOM 592 C CA . ARG A 1 78 ? 15.208 8.567 6.712 1.00 87.25 78 ARG A CA 1
ATOM 593 C C . ARG A 1 78 ? 15.670 7.461 5.774 1.00 87.25 78 ARG A C 1
ATOM 595 O O . ARG A 1 78 ? 14.836 6.744 5.222 1.00 87.25 78 ARG A O 1
ATOM 602 N N . ARG A 1 79 ? 16.988 7.302 5.628 1.00 86.81 79 ARG A N 1
ATOM 603 C CA . ARG A 1 79 ? 17.574 6.245 4.805 1.00 86.81 79 ARG A CA 1
ATOM 604 C C . ARG A 1 79 ? 17.188 4.860 5.308 1.00 86.81 79 ARG A C 1
ATOM 606 O O . ARG A 1 79 ? 16.836 4.008 4.499 1.00 86.81 79 ARG A O 1
ATOM 613 N N . ALA A 1 80 ? 17.221 4.638 6.622 1.00 88.12 80 ALA A N 1
ATOM 614 C CA . ALA A 1 80 ? 16.847 3.366 7.235 1.00 88.12 80 ALA A CA 1
ATOM 615 C C . ALA A 1 80 ? 15.369 3.022 6.994 1.00 88.12 80 ALA A C 1
ATOM 617 O O . ALA A 1 80 ? 15.059 1.891 6.619 1.00 88.12 80 ALA A O 1
ATOM 618 N N . ARG A 1 81 ? 14.463 4.001 7.125 1.00 89.25 81 ARG A N 1
ATOM 619 C CA . ARG A 1 81 ? 13.030 3.808 6.840 1.00 89.25 81 ARG A CA 1
ATOM 620 C C . ARG A 1 81 ? 12.778 3.497 5.366 1.00 89.25 81 ARG A C 1
ATOM 622 O O . ARG A 1 81 ? 12.097 2.523 5.063 1.00 89.25 81 ARG A O 1
ATOM 629 N N . ALA A 1 82 ? 13.367 4.278 4.458 1.00 89.56 82 ALA A N 1
ATOM 630 C CA . ALA A 1 82 ? 13.247 4.046 3.018 1.00 89.56 82 ALA A CA 1
ATOM 631 C C . ALA A 1 82 ? 13.823 2.677 2.620 1.00 89.56 82 ALA A C 1
ATOM 633 O O . ALA A 1 82 ? 13.210 1.948 1.847 1.00 89.56 82 ALA A O 1
ATOM 634 N N . LYS A 1 83 ? 14.959 2.287 3.214 1.00 89.44 83 LYS A N 1
ATOM 635 C CA . LYS A 1 83 ? 15.561 0.961 3.033 1.00 89.44 83 LYS A CA 1
ATOM 636 C C . LYS A 1 83 ? 14.603 -0.159 3.440 1.00 89.44 83 LYS A C 1
ATOM 638 O O . LYS A 1 83 ? 14.484 -1.124 2.697 1.00 89.44 83 LYS A O 1
ATOM 643 N N . ALA A 1 84 ? 13.943 -0.047 4.594 1.00 90.50 84 ALA A N 1
ATOM 644 C CA . ALA A 1 84 ? 13.003 -1.066 5.063 1.00 90.50 84 ALA A CA 1
ATOM 645 C C . ALA A 1 84 ? 11.824 -1.234 4.093 1.00 90.50 84 ALA A C 1
ATOM 647 O O . ALA A 1 84 ? 11.506 -2.357 3.713 1.00 90.50 84 ALA A O 1
ATOM 648 N N . VAL A 1 85 ? 11.242 -0.123 3.628 1.00 90.81 85 VAL A N 1
ATOM 649 C CA . VAL A 1 85 ? 10.160 -0.143 2.630 1.00 90.81 85 VAL A CA 1
ATOM 650 C C . VAL A 1 85 ? 10.628 -0.809 1.333 1.00 90.81 85 VAL A C 1
ATOM 652 O O . VAL A 1 85 ? 9.983 -1.740 0.858 1.00 90.81 85 VAL A O 1
ATOM 655 N N . LEU A 1 86 ? 11.780 -0.400 0.794 1.00 90.00 86 LEU A N 1
ATOM 656 C CA . LEU A 1 86 ? 12.332 -0.989 -0.430 1.00 90.00 86 LEU A CA 1
ATOM 657 C C . LEU A 1 86 ? 12.601 -2.487 -0.284 1.00 90.00 86 LEU A C 1
ATOM 659 O O . LEU A 1 86 ? 12.234 -3.241 -1.175 1.00 90.00 86 LEU A O 1
ATOM 663 N N . LEU A 1 87 ? 13.177 -2.928 0.839 1.00 89.31 87 LEU A N 1
ATOM 664 C CA . LEU A 1 87 ? 13.437 -4.346 1.087 1.00 89.31 87 LEU A CA 1
ATOM 665 C C . LEU A 1 87 ? 12.134 -5.157 1.078 1.00 89.31 87 LEU A C 1
ATOM 667 O O . LEU A 1 87 ? 12.070 -6.181 0.409 1.00 89.31 87 LEU A O 1
ATOM 671 N N . THR A 1 88 ? 11.086 -4.669 1.754 1.00 89.56 88 THR A N 1
ATOM 672 C CA . THR A 1 88 ? 9.780 -5.350 1.775 1.00 89.56 88 THR A CA 1
ATOM 673 C C . THR A 1 88 ? 9.138 -5.428 0.393 1.00 89.56 88 THR A C 1
ATOM 675 O O . THR A 1 88 ? 8.604 -6.471 0.032 1.00 89.56 88 THR A O 1
ATOM 678 N N . MET A 1 89 ? 9.233 -4.361 -0.407 1.00 89.94 89 MET A N 1
ATOM 679 C CA . MET A 1 89 ? 8.727 -4.355 -1.782 1.00 89.94 89 MET A CA 1
ATOM 680 C C . MET A 1 89 ? 9.524 -5.324 -2.659 1.00 89.94 89 MET A C 1
ATOM 682 O O . MET A 1 89 ? 8.942 -6.164 -3.337 1.00 89.94 89 MET A O 1
ATOM 686 N N . HIS A 1 90 ? 10.854 -5.257 -2.607 1.00 88.44 90 HIS A N 1
ATOM 687 C CA . HIS A 1 90 ? 11.741 -6.146 -3.354 1.00 88.44 90 HIS A CA 1
ATOM 688 C C . HIS A 1 90 ? 11.530 -7.623 -3.006 1.00 88.44 90 HIS A C 1
ATOM 690 O O . HIS A 1 90 ? 11.615 -8.469 -3.890 1.00 88.44 90 HIS A O 1
ATOM 696 N N . GLU A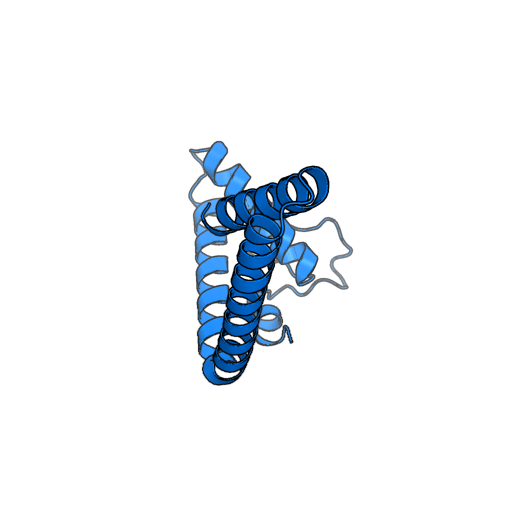 1 91 ? 11.240 -7.940 -1.743 1.00 87.00 91 GLU A N 1
ATOM 697 C CA . GLU A 1 91 ? 10.953 -9.303 -1.291 1.00 87.00 91 GLU A CA 1
ATOM 698 C C . GLU A 1 91 ? 9.553 -9.773 -1.707 1.00 87.00 91 GLU A C 1
ATOM 700 O O . GLU A 1 91 ? 9.417 -10.875 -2.233 1.00 87.00 91 GLU A O 1
ATOM 705 N N . ALA A 1 92 ? 8.526 -8.932 -1.548 1.00 88.00 92 ALA A N 1
ATOM 706 C CA . ALA A 1 92 ? 7.154 -9.269 -1.928 1.00 88.00 92 ALA A CA 1
ATOM 707 C C . ALA A 1 92 ? 6.986 -9.445 -3.445 1.00 88.00 92 ALA A C 1
ATOM 709 O O . ALA A 1 92 ? 6.262 -10.329 -3.897 1.00 88.00 92 ALA A O 1
ATOM 710 N N . LEU A 1 93 ? 7.661 -8.606 -4.235 1.00 87.62 93 LEU A N 1
ATOM 711 C CA . LEU A 1 93 ? 7.614 -8.648 -5.696 1.00 87.62 93 LEU A CA 1
ATOM 712 C C . LEU A 1 93 ? 8.715 -9.534 -6.294 1.00 87.62 93 LEU A C 1
ATOM 714 O O . LEU A 1 93 ? 8.651 -9.853 -7.479 1.00 87.62 93 LEU A O 1
ATOM 718 N N . ASP A 1 94 ? 9.710 -9.958 -5.513 1.00 87.44 94 ASP A N 1
ATOM 719 C CA . ASP A 1 94 ? 10.894 -10.690 -5.978 1.00 87.44 94 ASP A CA 1
ATOM 720 C C . ASP A 1 94 ? 11.563 -9.974 -7.173 1.00 87.44 94 ASP A C 1
ATOM 722 O O . ASP A 1 94 ? 11.609 -10.460 -8.312 1.00 87.44 94 ASP A O 1
ATOM 726 N N . CYS A 1 95 ? 11.988 -8.734 -6.920 1.00 88.00 95 CYS A N 1
ATOM 727 C CA . CYS A 1 95 ? 12.634 -7.842 -7.883 1.00 88.00 95 CYS A CA 1
ATOM 728 C C . CYS A 1 95 ? 13.650 -6.916 -7.192 1.00 88.00 95 CYS A C 1
ATOM 730 O O . CYS A 1 95 ? 13.585 -6.707 -5.984 1.00 88.00 95 CYS A O 1
ATOM 732 N N . CYS A 1 96 ? 14.597 -6.351 -7.940 1.00 88.12 96 CYS A N 1
ATOM 733 C CA . CYS A 1 96 ? 15.560 -5.370 -7.430 1.00 88.12 96 CYS A CA 1
ATOM 734 C C . CYS A 1 96 ? 16.076 -4.497 -8.572 1.00 88.12 96 CYS A C 1
ATOM 736 O O . CYS A 1 96 ? 16.546 -5.022 -9.575 1.00 88.12 96 CYS A O 1
ATOM 738 N N . ASP A 1 97 ? 16.049 -3.177 -8.403 1.00 83.19 97 ASP A N 1
ATOM 739 C CA . ASP A 1 97 ? 16.520 -2.259 -9.437 1.00 83.19 97 ASP A CA 1
ATOM 740 C C . ASP A 1 97 ? 18.056 -2.220 -9.548 1.00 83.19 97 ASP A C 1
ATOM 742 O O . ASP A 1 97 ? 18.785 -2.154 -8.549 1.00 83.19 97 ASP A O 1
ATOM 746 N N . THR A 1 98 ? 18.557 -2.190 -10.786 1.00 77.75 98 THR A N 1
ATOM 747 C CA . THR A 1 98 ? 20.000 -2.142 -11.094 1.00 77.75 98 THR A CA 1
ATOM 748 C C . THR A 1 98 ? 20.726 -0.984 -10.405 1.00 77.75 98 THR A C 1
ATOM 750 O O . THR A 1 98 ? 21.881 -1.126 -9.997 1.00 77.75 98 THR A O 1
ATOM 753 N N . SER A 1 99 ? 20.045 0.148 -10.205 1.00 74.12 99 SER A N 1
ATOM 754 C CA . SER A 1 99 ? 20.628 1.353 -9.616 1.00 74.12 99 SER A CA 1
ATOM 755 C C . SER A 1 99 ? 20.907 1.238 -8.114 1.00 74.12 99 SER A C 1
ATOM 757 O O . SER A 1 99 ? 21.654 2.052 -7.566 1.00 74.12 99 SER A O 1
ATOM 759 N N . VAL A 1 100 ? 20.326 0.238 -7.443 1.00 76.69 100 VAL A N 1
ATOM 760 C CA . VAL A 1 100 ? 20.513 -0.029 -6.008 1.00 76.69 100 VAL A CA 1
ATOM 761 C C . VAL A 1 100 ? 21.015 -1.458 -5.751 1.00 76.69 100 VAL A C 1
ATOM 763 O O . VAL A 1 100 ? 21.374 -1.775 -4.622 1.00 76.69 100 VAL A O 1
ATOM 766 N N . PHE A 1 101 ? 21.181 -2.277 -6.796 1.00 68.38 101 PHE A N 1
ATOM 767 C CA . PHE A 1 101 ? 21.630 -3.676 -6.743 1.00 68.38 101 PHE A CA 1
ATOM 768 C C . PHE A 1 101 ? 22.880 -3.924 -5.886 1.00 68.38 101 PHE A C 1
ATOM 770 O O . PHE A 1 101 ? 22.981 -4.934 -5.197 1.00 68.38 101 PHE A O 1
ATOM 777 N N . ARG A 1 102 ? 23.834 -2.987 -5.883 1.00 65.75 102 ARG A N 1
ATOM 778 C CA . ARG A 1 102 ? 25.082 -3.101 -5.105 1.00 65.75 102 ARG A CA 1
ATOM 779 C C . ARG A 1 102 ? 24.961 -2.623 -3.649 1.00 65.75 102 ARG A C 1
ATOM 781 O O . ARG A 1 102 ? 25.956 -2.581 -2.933 1.00 65.75 102 ARG A O 1
ATOM 788 N N . SER A 1 103 ? 23.764 -2.233 -3.223 1.00 73.75 103 SER A N 1
ATOM 789 C CA . SER A 1 103 ? 23.472 -1.719 -1.884 1.00 73.75 103 SER A CA 1
ATOM 790 C C . SER A 1 103 ? 22.761 -2.775 -1.040 1.00 73.75 103 SER A C 1
ATOM 792 O O . SER A 1 103 ? 22.062 -3.636 -1.564 1.00 73.75 103 SER A O 1
ATOM 794 N N . ASP A 1 104 ? 22.808 -2.641 0.286 1.00 74.12 104 ASP A N 1
ATOM 795 C CA . ASP A 1 104 ? 22.100 -3.540 1.217 1.00 74.12 104 ASP A CA 1
ATOM 796 C C . ASP A 1 104 ? 20.558 -3.427 1.175 1.00 74.12 104 ASP A C 1
ATOM 798 O O . ASP A 1 104 ? 19.883 -3.884 2.097 1.00 74.12 104 ASP A O 1
ATOM 802 N N . ALA A 1 105 ? 19.991 -2.728 0.191 1.00 79.00 105 ALA A N 1
ATOM 803 C CA . ALA A 1 105 ? 18.549 -2.526 0.040 1.00 79.00 105 ALA A CA 1
ATOM 804 C C . ALA A 1 105 ? 17.890 -3.565 -0.886 1.00 79.00 105 ALA A C 1
ATOM 806 O O . ALA A 1 105 ? 16.692 -3.466 -1.145 1.00 79.00 105 ALA A O 1
ATOM 807 N N . CYS A 1 106 ? 18.646 -4.555 -1.371 1.00 82.69 106 CYS A N 1
ATOM 808 C CA . CYS A 1 106 ? 18.110 -5.673 -2.143 1.00 82.69 106 CYS A CA 1
ATOM 809 C C . CYS A 1 106 ? 18.167 -7.001 -1.370 1.00 82.69 106 CYS A C 1
ATOM 811 O O . CYS A 1 106 ? 19.048 -7.189 -0.523 1.00 82.69 106 CYS A O 1
ATOM 813 N N . PRO A 1 107 ? 17.219 -7.918 -1.640 1.00 77.56 107 PRO A N 1
ATOM 814 C CA . PRO A 1 107 ? 17.183 -9.229 -1.011 1.00 77.56 107 PRO A CA 1
ATOM 815 C C . PRO A 1 107 ? 18.438 -10.028 -1.377 1.00 77.56 107 PRO A C 1
ATOM 817 O O . PRO A 1 107 ? 18.881 -10.036 -2.524 1.00 77.56 107 PRO A O 1
ATOM 820 N N . LYS A 1 108 ? 19.010 -10.733 -0.397 1.00 69.44 108 LYS A N 1
ATOM 821 C CA . LYS A 1 108 ? 20.154 -11.639 -0.595 1.00 69.44 108 LYS A CA 1
ATOM 822 C C . LYS A 1 108 ? 19.683 -12.973 -1.189 1.00 69.44 108 LYS A C 1
ATOM 824 O O . LYS A 1 108 ? 19.764 -14.006 -0.529 1.00 69.44 108 LYS A O 1
ATOM 829 N N . ARG A 1 109 ? 19.132 -12.941 -2.403 1.00 68.50 109 ARG A N 1
ATOM 830 C CA . ARG A 1 109 ? 18.665 -14.119 -3.154 1.00 68.50 109 ARG A CA 1
ATOM 831 C C . ARG A 1 109 ? 19.483 -14.285 -4.437 1.00 68.50 109 ARG A C 1
ATOM 833 O O . ARG A 1 109 ? 20.206 -13.371 -4.825 1.00 68.50 109 ARG A O 1
ATOM 840 N N . ASP A 1 110 ? 19.416 -15.462 -5.055 1.00 64.19 110 ASP A N 1
ATOM 841 C CA . ASP A 1 110 ? 20.186 -15.768 -6.262 1.00 64.19 110 ASP A CA 1
ATOM 842 C C . ASP A 1 110 ? 19.816 -14.795 -7.407 1.00 64.19 110 ASP A C 1
ATOM 844 O O . ASP A 1 110 ? 18.633 -14.670 -7.746 1.00 64.19 110 ASP A O 1
ATOM 848 N N . PRO A 1 111 ? 20.785 -14.073 -8.004 1.00 62.88 111 PRO A N 1
ATOM 849 C CA . PRO A 1 111 ? 20.519 -13.067 -9.034 1.00 62.88 111 PRO A CA 1
ATOM 850 C C . PRO A 1 111 ? 19.937 -13.657 -10.327 1.00 62.88 111 PRO A C 1
ATOM 852 O O . PRO A 1 111 ? 19.450 -12.902 -11.163 1.00 62.88 111 PRO A O 1
ATOM 855 N N . THR A 1 112 ? 19.958 -14.983 -10.503 1.00 60.50 112 THR A N 1
ATOM 856 C CA . THR A 1 112 ? 19.380 -15.654 -11.680 1.00 60.50 112 THR A CA 1
ATOM 857 C C . THR A 1 112 ? 17.852 -15.750 -11.657 1.00 60.50 112 THR A C 1
ATOM 859 O O . THR A 1 112 ? 17.242 -15.869 -12.719 1.00 60.50 112 THR A O 1
ATOM 862 N N . THR A 1 113 ? 17.213 -15.652 -10.486 1.00 68.44 113 THR A N 1
ATOM 863 C CA . THR A 1 113 ? 15.741 -15.661 -10.349 1.00 68.44 113 THR A CA 1
ATOM 864 C C . THR A 1 113 ? 15.139 -14.270 -10.152 1.00 68.44 113 THR A C 1
ATOM 866 O O . THR A 1 113 ? 13.925 -14.103 -10.250 1.00 68.44 113 THR A O 1
ATOM 869 N N . LEU A 1 114 ? 15.977 -13.266 -9.884 1.00 76.25 114 LEU A N 1
ATOM 870 C CA . LEU A 1 114 ? 15.551 -11.924 -9.505 1.00 76.25 114 LEU A CA 1
ATOM 871 C C . LEU A 1 114 ? 15.303 -11.046 -10.741 1.00 76.25 114 LEU A C 1
ATOM 873 O O . LEU A 1 114 ? 16.193 -10.839 -11.564 1.00 76.25 114 LEU A O 1
ATOM 877 N N . SER A 1 115 ? 14.098 -10.480 -10.860 1.00 76.94 115 SER A N 1
ATOM 878 C CA . SER A 1 115 ? 13.808 -9.503 -11.919 1.00 76.94 115 SER A CA 1
ATOM 879 C C . SER A 1 115 ? 14.532 -8.187 -11.633 1.00 76.94 115 SER A C 1
ATOM 881 O O . SER A 1 115 ? 14.322 -7.594 -10.574 1.00 76.94 115 SER A O 1
ATOM 883 N N . MET A 1 116 ? 15.333 -7.700 -12.584 1.00 74.94 116 MET A N 1
ATOM 884 C CA . MET A 1 116 ? 16.060 -6.429 -12.434 1.00 74.94 116 MET A CA 1
ATOM 885 C C . MET A 1 116 ? 15.181 -5.180 -12.631 1.00 74.94 116 MET A C 1
ATOM 887 O O . MET A 1 116 ? 15.613 -4.072 -12.334 1.00 74.94 116 MET A O 1
ATOM 891 N N . ASP A 1 117 ? 13.942 -5.366 -13.099 1.00 81.50 117 ASP A N 1
ATOM 892 C CA . ASP A 1 117 ? 12.941 -4.311 -13.273 1.00 81.50 117 ASP A CA 1
ATOM 893 C C . ASP A 1 117 ? 11.759 -4.542 -12.325 1.00 81.50 117 ASP A C 1
ATOM 895 O O . ASP A 1 117 ? 10.899 -5.397 -12.580 1.00 81.50 117 ASP A O 1
ATOM 899 N N . CYS A 1 118 ? 11.691 -3.771 -11.235 1.00 86.56 118 CYS A N 1
ATOM 900 C CA . CYS A 1 118 ? 10.542 -3.809 -10.325 1.00 86.56 118 CYS A CA 1
ATOM 901 C C . CYS A 1 118 ? 9.285 -3.193 -10.946 1.00 86.56 118 CYS A C 1
ATOM 903 O O . CYS A 1 118 ? 8.199 -3.750 -10.789 1.00 86.56 118 CYS A O 1
ATOM 905 N N . HIS A 1 119 ? 9.425 -2.119 -11.730 1.00 86.94 119 HIS A N 1
ATOM 906 C CA . HIS A 1 119 ? 8.316 -1.455 -12.433 1.00 86.94 119 HIS A CA 1
ATOM 907 C C . HIS A 1 119 ? 7.467 -2.426 -13.265 1.00 86.94 119 HIS A C 1
ATOM 909 O O . HIS A 1 119 ? 6.236 -2.362 -13.262 1.00 86.94 119 HIS A O 1
ATOM 915 N N . ARG A 1 120 ? 8.121 -3.389 -13.928 1.00 84.38 120 ARG A N 1
ATOM 916 C CA . ARG A 1 120 ? 7.456 -4.408 -14.748 1.00 84.38 120 ARG A CA 1
ATOM 917 C C . ARG A 1 120 ? 6.649 -5.412 -13.922 1.00 84.38 120 ARG A C 1
ATOM 919 O O . ARG A 1 120 ? 5.619 -5.887 -14.397 1.00 84.38 120 ARG A O 1
ATOM 926 N N . LYS A 1 121 ? 7.119 -5.767 -12.722 1.00 84.75 121 LYS A N 1
ATOM 927 C CA . LYS A 1 121 ? 6.403 -6.684 -11.824 1.00 84.75 121 LYS A CA 1
ATOM 928 C C . LYS A 1 121 ? 5.280 -5.986 -11.064 1.00 84.75 121 LYS A C 1
ATOM 930 O O . LYS A 1 121 ? 4.228 -6.591 -10.911 1.00 84.75 121 LYS A O 1
ATOM 935 N N . ILE A 1 122 ? 5.460 -4.722 -10.683 1.00 83.50 122 ILE A N 1
ATOM 936 C CA . ILE A 1 122 ? 4.414 -3.913 -10.039 1.00 83.50 122 ILE A CA 1
ATOM 937 C C . ILE A 1 122 ? 3.174 -3.832 -10.938 1.00 83.50 122 ILE A C 1
ATOM 939 O O . ILE A 1 122 ? 2.079 -4.139 -10.487 1.00 83.50 122 ILE A O 1
ATOM 943 N N . GLY A 1 123 ? 3.345 -3.545 -12.234 1.00 74.88 123 GLY A N 1
ATOM 944 C CA . GLY A 1 123 ? 2.226 -3.513 -13.189 1.00 74.88 123 GLY A CA 1
ATOM 945 C C . GLY A 1 123 ? 1.617 -4.881 -13.541 1.00 74.88 123 GLY A C 1
ATOM 946 O O . GLY A 1 123 ? 0.687 -4.944 -14.336 1.00 74.88 123 GLY A O 1
ATOM 947 N N . ARG A 1 124 ? 2.155 -5.986 -13.008 1.00 70.38 124 ARG A N 1
ATOM 948 C CA . ARG A 1 124 ? 1.652 -7.356 -13.218 1.00 70.38 124 ARG A CA 1
ATOM 949 C C . ARG A 1 124 ? 1.202 -8.045 -11.929 1.00 70.38 124 ARG A C 1
ATOM 951 O O . ARG A 1 124 ? 0.800 -9.203 -12.003 1.00 70.38 124 ARG A O 1
ATOM 958 N N . ALA A 1 125 ? 1.309 -7.384 -10.778 1.00 61.44 125 ALA A N 1
ATOM 959 C CA . ALA A 1 125 ? 0.893 -7.942 -9.501 1.00 61.44 125 ALA A CA 1
ATOM 960 C C . ALA A 1 125 ? -0.641 -7.945 -9.434 1.00 61.44 125 ALA A C 1
ATOM 962 O O . ALA A 1 125 ? -1.266 -6.915 -9.190 1.00 61.44 125 ALA A O 1
ATOM 963 N N . HIS A 1 126 ? -1.221 -9.108 -9.712 1.00 52.31 126 HIS A N 1
ATOM 964 C CA . HIS A 1 126 ? -2.632 -9.439 -9.558 1.00 52.31 126 HIS A CA 1
ATOM 965 C C . HIS A 1 126 ? -2.731 -10.726 -8.740 1.00 52.31 126 HIS A C 1
ATOM 967 O O . HIS A 1 126 ? -1.870 -11.612 -8.942 1.00 52.31 126 HIS A O 1
#

Sequence (126 aa):
VGVGAVMMIVGFLGCYGAIQESQCMLGTFFICLIILFACEVAAGIWGFVYREEISDQVKDFYDSSLTTYKTSMLLSDRRARAKAVLLTMHEALDCCDTSVFRSDACPKRDPTTLSMDCHRKIGRAH

Secondary structure (DSSP, 8-state):
-HHHHHHHHHHHHHHHHHHTT-HHHHHHHHHHHHHHHHHHHHHHHHHHHTHHHHHHHHHHHHHHHHHHHHHGGG-HHHHHHHHHHHHHHHHHHTB--TTTTTSTTS--S-TTTSBS-HHHHHTT--

Radius of gyration: 19.98 Å; chains: 1; bounding box: 51×29×44 Å

Organism: Callorhinchus milii (NCBI:txid7868)

InterPro domains:
  IPR008952 Tetraspanin, EC2 domain superfamily [G3DSA:1.10.1450.10] (46-125)
  IPR008952 Tetraspanin, EC2 domain superfamily [SSF48652] (48-122)
  IPR018499 Tetraspanin/Peripherin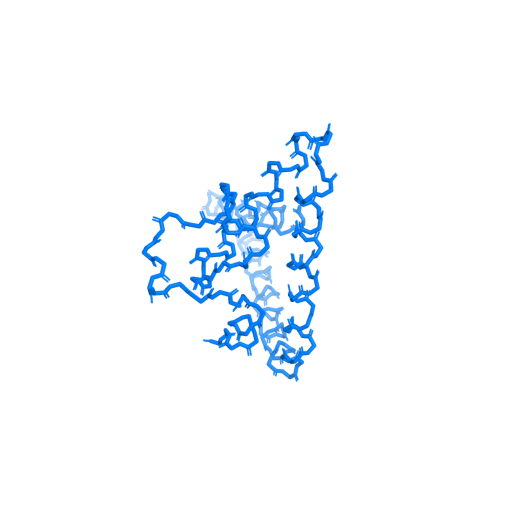 [PF00335] (2-100)
  IPR018499 Tetraspanin/Peripherin [PTHR19282] (2-107)
  IPR018503 Tetraspanin, conserved site [PS00421] (4-26)

Foldseek 3Di:
DVVVVLVVVLVVLVVCCVVVVDPVSVVVSVVSVVVVVVVVVVCVVVCVVCVVVVLVVVVVVLVVLVCQLVVCPPPVVSNVVSLVVLAVLCVVLQEDAPVCVVDPSHDPDDPVRHHNDSSVSSSVPD

pLDDT: mean 85.16, std 8.99, range [52.31, 97.25]